Protein AF-A0A959A371-F1 (afdb_monomer_lite)

Radius of gyration: 20.47 Å; chains: 1; bounding box: 43×33×61 Å

pLDDT: mean 79.21, std 11.26, range [55.75, 95.75]

Foldseek 3Di:
DVVVVVVVVVVQFDKDWDWDDDPKTKIKIKGWHKDWDWDAPVVFDNDTFIWIFGTKIKIWIWIDDQKTKIKMKIKTKTWRPPVDWDWDQDPVVRDIDIDDTDIDIDIDIDIDIDGDPPD

Structure (mmCIF, N/CA/C/O backbone):
data_AF-A0A959A371-F1
#
_entry.id   AF-A0A959A371-F1
#
loop_
_atom_site.group_PDB
_atom_site.id
_atom_site.type_symbol
_atom_site.label_atom_id
_atom_site.label_alt_id
_atom_site.label_comp_id
_atom_site.label_asym_id
_atom_site.label_entity_id
_atom_site.label_seq_id
_atom_site.pdbx_PDB_ins_code
_atom_site.Cartn_x
_atom_site.Cartn_y
_atom_site.Cartn_z
_atom_site.occupancy
_atom_site.B_iso_or_equiv
_atom_site.auth_seq_id
_atom_site.auth_comp_id
_atom_site.auth_asym_id
_atom_site.auth_atom_id
_atom_site.pdbx_PDB_model_num
ATOM 1 N N . MET A 1 1 ? 24.203 19.616 7.020 1.00 62.81 1 MET A N 1
ATOM 2 C CA . MET A 1 1 ? 23.824 18.537 6.077 1.00 62.81 1 MET A CA 1
ATOM 3 C C . MET A 1 1 ? 23.522 17.206 6.770 1.00 62.81 1 MET A C 1
ATOM 5 O O . MET A 1 1 ? 22.391 16.758 6.663 1.00 62.81 1 MET A O 1
ATOM 9 N N . LYS A 1 2 ? 24.444 16.598 7.538 1.00 67.69 2 LYS A N 1
ATOM 10 C CA . LYS A 1 2 ? 24.222 15.280 8.186 1.00 67.69 2 LYS A CA 1
ATOM 11 C C . LYS A 1 2 ? 22.967 15.220 9.084 1.00 67.69 2 LYS A C 1
ATOM 13 O O . LYS A 1 2 ? 22.169 14.299 8.965 1.00 67.69 2 LYS A O 1
ATOM 18 N N . ASN A 1 3 ? 22.732 16.262 9.887 1.00 71.12 3 ASN A N 1
ATOM 19 C CA . ASN A 1 3 ? 21.568 16.332 10.785 1.00 71.12 3 ASN A CA 1
ATOM 20 C C . ASN A 1 3 ? 20.239 16.555 10.038 1.00 71.12 3 ASN A C 1
ATOM 22 O O . ASN A 1 3 ? 19.209 16.049 10.461 1.00 71.12 3 ASN A O 1
ATOM 26 N N . GLN A 1 4 ? 20.259 17.260 8.901 1.00 72.38 4 GLN A N 1
ATOM 27 C CA . GLN A 1 4 ? 19.065 17.468 8.070 1.00 72.38 4 GLN A CA 1
ATOM 28 C C . GLN A 1 4 ? 18.642 16.172 7.369 1.00 72.38 4 GLN A C 1
ATOM 30 O O . GLN A 1 4 ? 17.456 15.871 7.300 1.00 72.38 4 GLN A O 1
ATOM 35 N N . MET A 1 5 ? 19.613 15.369 6.923 1.00 67.25 5 MET A N 1
ATOM 36 C CA . MET A 1 5 ? 19.360 14.054 6.328 1.00 67.25 5 MET A CA 1
ATOM 37 C C . MET A 1 5 ? 18.720 13.086 7.334 1.00 67.25 5 MET A C 1
ATOM 39 O O . MET A 1 5 ? 17.829 12.320 6.981 1.00 67.25 5 MET A O 1
ATOM 43 N N . MET A 1 6 ? 19.138 13.156 8.601 1.00 68.62 6 MET A N 1
ATOM 44 C CA . MET A 1 6 ? 18.615 12.306 9.672 1.00 68.62 6 MET A CA 1
ATOM 45 C C . MET A 1 6 ? 17.168 12.657 10.048 1.00 68.62 6 MET A C 1
ATOM 47 O O . MET A 1 6 ? 16.356 11.760 10.254 1.00 68.62 6 MET A O 1
ATOM 51 N N . VAL A 1 7 ? 16.824 13.951 10.073 1.00 75.19 7 VAL A N 1
ATOM 52 C CA . VAL A 1 7 ? 15.440 14.416 10.286 1.00 75.19 7 VAL A CA 1
ATOM 53 C C . VAL A 1 7 ? 14.536 13.988 9.130 1.00 75.19 7 VAL A C 1
ATOM 55 O O . VAL A 1 7 ? 13.431 13.512 9.368 1.00 75.19 7 VAL A O 1
ATOM 58 N N . LEU A 1 8 ? 15.016 14.089 7.886 1.00 70.25 8 LEU A N 1
ATOM 59 C CA . LEU A 1 8 ? 14.261 13.646 6.714 1.00 70.25 8 LEU A CA 1
ATOM 60 C C . LEU A 1 8 ? 13.952 12.137 6.779 1.00 70.25 8 LEU A C 1
ATOM 62 O O . LEU A 1 8 ? 12.814 11.737 6.560 1.00 70.25 8 LEU A O 1
ATOM 66 N N . LEU A 1 9 ? 14.935 11.313 7.159 1.00 68.00 9 LEU A N 1
ATOM 67 C CA . LEU A 1 9 ? 14.767 9.867 7.367 1.00 68.00 9 LEU A CA 1
ATOM 68 C C . 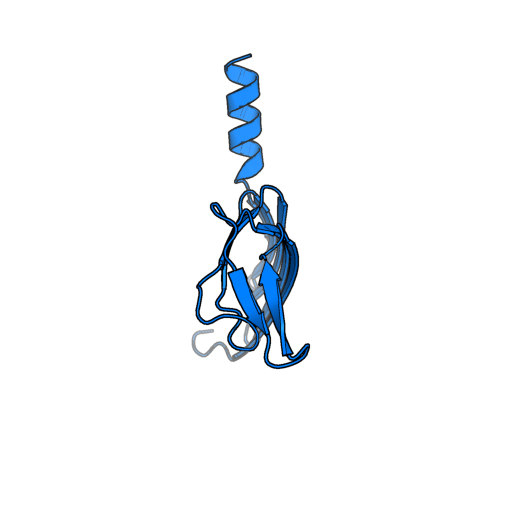LEU A 1 9 ? 13.758 9.531 8.476 1.00 68.00 9 LEU A C 1
ATOM 70 O O . LEU A 1 9 ? 12.956 8.617 8.309 1.00 68.00 9 LEU A O 1
ATOM 74 N N . LEU A 1 10 ? 13.774 10.279 9.582 1.00 68.81 10 LEU A N 1
ATOM 75 C CA . LEU A 1 10 ? 12.818 10.122 10.685 1.00 68.81 10 LEU A CA 1
ATOM 76 C C . LEU A 1 10 ? 11.386 10.470 10.266 1.00 68.81 10 LEU A C 1
ATOM 78 O O . LEU A 1 10 ? 10.444 9.790 10.669 1.00 68.81 10 LEU A O 1
ATOM 82 N N . ILE A 1 11 ? 11.222 11.498 9.429 1.00 71.12 11 ILE A N 1
ATOM 83 C CA . ILE A 1 11 ? 9.916 11.877 8.890 1.00 71.12 11 ILE A CA 1
ATOM 84 C C . ILE A 1 11 ? 9.416 10.784 7.943 1.00 71.12 11 ILE A C 1
ATOM 86 O O . ILE A 1 11 ? 8.285 10.348 8.114 1.00 71.12 11 ILE A O 1
ATOM 90 N N . ILE A 1 12 ? 10.249 10.278 7.025 1.00 63.38 12 ILE A N 1
ATOM 91 C CA . ILE A 1 12 ? 9.875 9.305 5.976 1.00 63.38 12 ILE A CA 1
ATOM 92 C C . ILE A 1 12 ? 9.357 7.949 6.519 1.00 63.38 12 ILE A C 1
ATOM 94 O O . ILE A 1 12 ? 8.824 7.171 5.744 1.00 63.38 12 ILE A O 1
ATOM 98 N N . GLY A 1 13 ? 9.452 7.640 7.816 1.00 61.66 13 GLY A N 1
ATOM 99 C CA . GLY A 1 13 ? 8.915 6.388 8.384 1.00 61.66 13 GLY A CA 1
ATOM 100 C C . GLY A 1 13 ? 7.968 6.564 9.570 1.00 61.66 13 GLY A C 1
ATOM 101 O O . GLY A 1 13 ? 7.648 5.588 10.248 1.00 61.66 13 GLY A O 1
ATOM 102 N N . SER A 1 14 ? 7.567 7.796 9.879 1.00 71.88 14 SER A N 1
ATOM 103 C CA . SER A 1 14 ? 6.734 8.066 11.052 1.00 71.88 14 SER A CA 1
ATOM 104 C C . SER A 1 14 ? 5.252 7.804 10.769 1.00 71.88 14 SER A C 1
ATOM 106 O O . SER A 1 14 ? 4.752 8.027 9.670 1.00 71.88 14 SER A O 1
ATOM 108 N N . SER A 1 15 ? 4.542 7.312 11.784 1.00 69.38 15 SER A N 1
ATOM 109 C CA . SER A 1 15 ? 3.082 7.250 11.785 1.00 69.38 15 SER A CA 1
ATOM 110 C C . SER A 1 15 ? 2.548 8.102 12.929 1.00 69.38 15 SER A C 1
ATOM 112 O O . SER A 1 15 ? 3.101 8.096 14.031 1.00 69.38 15 SER A O 1
ATOM 114 N N . LEU A 1 16 ? 1.488 8.861 12.663 1.00 76.88 16 LEU A N 1
ATOM 115 C CA . LEU A 1 16 ? 0.785 9.632 13.684 1.00 76.88 16 LEU A CA 1
ATOM 116 C C . LEU A 1 16 ? -0.471 8.875 14.085 1.00 76.88 16 LEU A C 1
ATOM 118 O O . LEU A 1 16 ? -1.283 8.530 13.230 1.00 76.88 16 LEU A O 1
ATOM 122 N N . ASN A 1 17 ? -0.624 8.640 15.386 1.00 72.81 17 ASN A N 1
ATOM 123 C CA . ASN A 1 17 ? -1.800 8.004 15.962 1.00 72.81 17 ASN A CA 1
ATOM 124 C C . ASN A 1 17 ? -2.541 9.017 16.834 1.00 72.81 17 ASN A C 1
ATOM 126 O O . ASN A 1 17 ? -1.963 9.564 17.773 1.00 72.81 17 ASN A O 1
ATOM 130 N N . ALA A 1 18 ? -3.819 9.243 16.544 1.00 72.81 18 ALA A N 1
ATOM 131 C CA . ALA A 1 18 ? -4.720 9.989 17.412 1.00 72.81 18 ALA A CA 1
ATOM 132 C C . ALA A 1 18 ? -5.695 9.012 18.078 1.00 72.81 18 ALA A C 1
ATOM 134 O O . ALA A 1 18 ? -6.417 8.292 17.388 1.00 72.81 18 ALA A O 1
ATOM 135 N N . ASN A 1 19 ? -5.713 8.997 19.414 1.00 75.75 19 ASN A N 1
ATOM 136 C CA . ASN A 1 19 ? -6.620 8.178 20.219 1.00 75.75 19 ASN A CA 1
ATOM 137 C C . ASN A 1 19 ? -7.634 9.078 20.937 1.00 75.75 19 ASN A C 1
ATOM 139 O O . ASN A 1 19 ? -7.242 10.074 21.549 1.00 75.75 19 ASN A O 1
ATOM 143 N N . SER A 1 20 ? -8.925 8.733 20.912 1.00 64.31 20 SER A N 1
ATOM 144 C CA . SER A 1 20 ? -9.933 9.428 21.732 1.00 64.31 20 SER A CA 1
ATOM 145 C C . SER A 1 20 ? -9.978 8.872 23.161 1.00 64.31 20 SER A C 1
ATOM 147 O O . SER A 1 20 ? -9.916 7.657 23.343 1.00 64.31 20 SER A O 1
ATOM 149 N N . GLN A 1 21 ? -10.155 9.734 24.167 1.00 55.75 21 GLN A N 1
ATOM 150 C CA . GLN A 1 21 ? -10.249 9.351 25.584 1.00 55.75 21 GLN A CA 1
ATOM 151 C C . GLN A 1 21 ? -11.576 8.618 25.889 1.00 55.75 21 GLN A C 1
ATOM 153 O O . GLN A 1 21 ? -12.647 9.215 25.800 1.00 55.75 21 GLN A O 1
ATOM 158 N N . GLY A 1 22 ? -11.513 7.328 26.254 1.00 59.84 22 GLY A N 1
ATOM 159 C CA . GLY A 1 22 ? -12.655 6.524 26.718 1.00 59.84 22 GLY A CA 1
ATOM 160 C C . GLY A 1 22 ? -12.379 5.008 26.772 1.00 59.84 22 GLY A C 1
ATOM 161 O O . GLY A 1 22 ? -11.354 4.546 26.286 1.00 59.84 22 GLY A O 1
ATOM 162 N N . LEU A 1 23 ? -13.316 4.227 27.338 1.00 57.53 23 LEU A N 1
ATOM 163 C CA . LEU A 1 23 ? -13.293 2.742 27.393 1.00 57.53 23 LEU A CA 1
ATOM 164 C C . LEU A 1 23 ? -13.369 2.066 26.008 1.00 57.53 23 LEU A C 1
ATOM 166 O O . LEU A 1 23 ? -13.069 0.884 25.878 1.00 57.53 23 LEU A O 1
ATOM 170 N N . LYS A 1 24 ? -13.798 2.808 24.982 1.00 64.31 24 LYS A N 1
ATOM 171 C CA . LYS A 1 24 ? -13.797 2.396 23.576 1.00 64.31 24 LYS A CA 1
ATOM 172 C C . LYS A 1 24 ? -12.703 3.173 22.865 1.00 64.31 24 LYS A C 1
ATOM 174 O O . LYS A 1 24 ? -12.749 4.405 22.840 1.00 64.31 24 LYS A O 1
ATOM 179 N N . THR A 1 25 ? -11.738 2.470 22.295 1.00 77.81 25 THR A N 1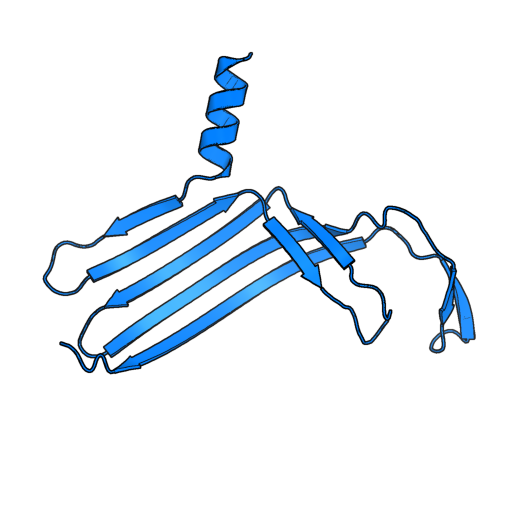
ATOM 180 C CA . THR A 1 25 ? -10.614 3.095 21.604 1.00 77.81 25 THR A CA 1
ATOM 181 C C . THR A 1 25 ? -10.980 3.297 20.139 1.00 77.81 25 THR A C 1
ATOM 183 O O . THR A 1 25 ? -11.162 2.346 19.380 1.00 77.81 25 THR A O 1
ATOM 186 N N . ASN A 1 26 ? -11.149 4.563 19.756 1.00 88.00 26 ASN A N 1
ATOM 187 C CA . ASN A 1 26 ? -11.071 4.975 18.361 1.00 88.00 26 ASN A CA 1
ATOM 188 C C . ASN A 1 26 ? -9.634 5.399 18.092 1.00 88.00 26 ASN A C 1
ATOM 190 O O . ASN A 1 26 ? -9.116 6.259 18.813 1.00 88.00 26 ASN A O 1
ATOM 194 N N . THR A 1 27 ? -9.036 4.842 17.050 1.00 89.75 27 THR A N 1
ATOM 195 C CA . THR A 1 27 ? -7.686 5.174 16.618 1.00 89.75 27 THR A CA 1
ATOM 196 C C . THR A 1 27 ? -7.726 5.605 15.162 1.00 89.75 27 THR A C 1
ATOM 198 O O . THR A 1 27 ? -8.260 4.903 14.306 1.00 89.75 27 THR A O 1
ATOM 201 N N . LEU A 1 28 ? -7.167 6.780 14.887 1.00 90.81 28 LEU A N 1
ATOM 202 C CA . LEU A 1 28 ? -6.882 7.236 13.534 1.00 90.81 28 LEU A CA 1
ATOM 203 C C . LEU A 1 28 ? -5.368 7.235 13.342 1.00 90.81 28 LEU A C 1
ATOM 205 O O . LEU A 1 28 ? -4.654 7.951 14.046 1.00 90.81 28 LEU A O 1
ATOM 209 N N . THR A 1 29 ? -4.897 6.434 12.396 1.00 90.88 29 THR A N 1
ATOM 210 C CA . THR A 1 29 ? -3.487 6.300 12.047 1.00 90.88 29 THR A CA 1
ATOM 211 C C . THR A 1 29 ? -3.248 6.886 10.665 1.00 90.88 29 THR A C 1
ATOM 213 O O . THR A 1 29 ? -3.813 6.416 9.677 1.00 90.88 29 THR A O 1
ATOM 216 N N . LEU A 1 30 ? -2.368 7.879 10.589 1.00 89.50 30 LEU A N 1
ATOM 217 C CA . LEU A 1 30 ? -1.807 8.366 9.336 1.00 89.50 30 LEU A CA 1
ATOM 218 C C . LEU A 1 30 ? -0.402 7.771 9.180 1.00 89.50 30 LEU A C 1
ATOM 220 O O . LEU A 1 30 ? 0.445 7.925 10.059 1.00 89.50 30 LEU A O 1
ATOM 224 N N . GLN A 1 31 ? -0.181 7.062 8.082 1.00 89.00 31 GLN A N 1
ATOM 225 C CA . GLN A 1 31 ? 1.074 6.425 7.698 1.00 89.00 31 GLN A CA 1
ATOM 226 C C . GLN A 1 31 ? 1.606 7.143 6.465 1.00 89.00 31 GLN A C 1
ATOM 228 O O . GLN A 1 31 ? 0.845 7.445 5.547 1.00 89.00 31 GLN A O 1
ATOM 233 N N . TRP A 1 32 ? 2.907 7.376 6.402 1.00 90.12 32 TRP A N 1
ATOM 234 C CA . TRP A 1 32 ? 3.550 7.728 5.147 1.00 90.12 32 TRP A CA 1
ATOM 235 C C . TRP A 1 32 ? 4.967 7.175 5.106 1.00 90.12 32 TRP A C 1
ATOM 237 O O . TRP A 1 32 ? 5.583 6.962 6.151 1.00 90.12 32 TRP A O 1
ATOM 247 N N . GLY A 1 33 ? 5.487 6.941 3.905 1.00 85.81 33 GLY A N 1
ATOM 248 C CA . GLY A 1 33 ? 6.873 6.540 3.740 1.00 85.81 33 GLY A CA 1
ATOM 249 C C . GLY A 1 33 ? 7.186 5.747 2.491 1.00 85.81 33 GLY A C 1
ATOM 250 O O . GLY A 1 33 ? 6.478 5.813 1.488 1.00 85.81 33 GLY A O 1
ATOM 251 N N . LEU A 1 34 ? 8.281 4.992 2.575 1.00 85.25 34 LEU A N 1
ATOM 252 C CA . LEU A 1 34 ? 8.720 4.118 1.497 1.00 85.25 34 LEU A CA 1
ATOM 253 C C . LEU A 1 34 ? 7.794 2.903 1.379 1.00 85.25 34 LEU A C 1
ATOM 255 O O . LEU A 1 34 ? 7.507 2.224 2.365 1.00 85.25 34 LEU A O 1
ATOM 259 N N . GLY A 1 35 ? 7.370 2.601 0.157 1.00 81.62 35 GLY A N 1
ATOM 260 C CA . GLY A 1 35 ? 6.620 1.398 -0.178 1.00 81.62 35 GLY A CA 1
ATOM 261 C C . GLY A 1 35 ? 7.445 0.465 -1.054 1.00 81.62 35 GLY A C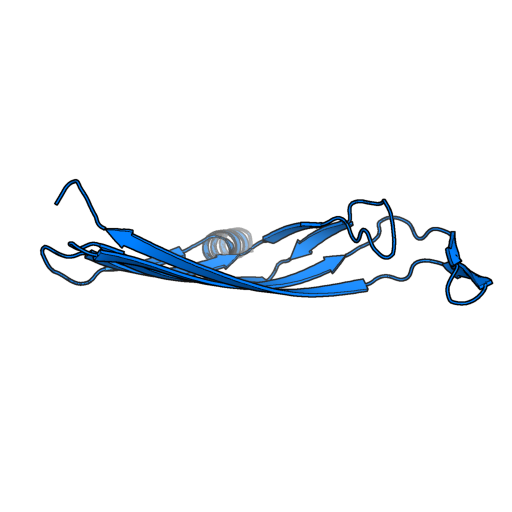 1
ATOM 262 O O . GLY A 1 35 ? 8.160 0.916 -1.946 1.00 81.62 35 GLY A O 1
ATOM 263 N N . ASN A 1 36 ? 7.304 -0.840 -0.847 1.00 83.00 36 ASN A N 1
ATOM 264 C CA . ASN A 1 36 ? 7.756 -1.857 -1.792 1.00 83.00 36 ASN A CA 1
ATOM 265 C C . ASN A 1 36 ? 6.531 -2.644 -2.258 1.00 83.00 36 ASN A C 1
ATOM 267 O O . ASN A 1 36 ? 5.717 -3.062 -1.435 1.00 83.00 36 ASN A O 1
ATOM 271 N N . LEU A 1 37 ? 6.393 -2.803 -3.565 1.00 80.31 37 LEU A N 1
ATOM 272 C CA . LEU A 1 37 ? 5.343 -3.570 -4.204 1.00 80.31 37 LEU A CA 1
ATOM 273 C C . LEU A 1 37 ? 5.981 -4.711 -4.986 1.00 80.31 37 LEU A C 1
ATOM 275 O O . LEU A 1 37 ? 6.819 -4.486 -5.858 1.00 80.31 37 LEU A O 1
ATOM 279 N N . LYS A 1 38 ? 5.512 -5.926 -4.711 1.00 80.81 38 LYS A N 1
ATOM 280 C CA . LYS A 1 38 ? 5.753 -7.091 -5.558 1.00 80.81 38 LYS A CA 1
ATOM 281 C C . LYS A 1 38 ? 4.432 -7.522 -6.162 1.00 80.81 38 LYS A C 1
ATOM 283 O O . LYS A 1 38 ? 3.522 -7.890 -5.423 1.00 80.81 38 LYS A O 1
ATOM 288 N N . ARG A 1 39 ? 4.317 -7.462 -7.484 1.00 75.94 39 ARG A N 1
ATOM 289 C CA . ARG A 1 39 ? 3.091 -7.827 -8.197 1.00 75.94 39 ARG A CA 1
ATOM 290 C C . ARG A 1 39 ? 3.434 -8.616 -9.450 1.00 75.94 39 ARG A C 1
ATOM 292 O O . ARG A 1 39 ? 4.366 -8.271 -10.162 1.00 75.94 39 ARG A O 1
ATOM 299 N N . GLN A 1 40 ? 2.671 -9.668 -9.710 1.00 73.75 40 GLN A N 1
ATOM 300 C CA . GLN A 1 40 ? 2.735 -10.406 -10.964 1.00 73.75 40 GLN A CA 1
ATOM 301 C C . GLN A 1 40 ? 1.561 -9.972 -11.840 1.00 73.75 40 GLN A C 1
ATOM 303 O O . GLN A 1 40 ? 0.407 -10.083 -11.425 1.00 73.75 40 GLN A O 1
ATOM 308 N N . ASP A 1 41 ? 1.845 -9.472 -13.039 1.00 67.94 41 ASP A N 1
ATO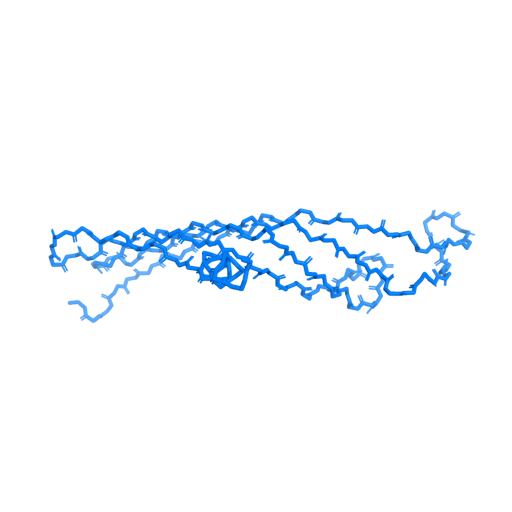M 309 C CA . ASP A 1 41 ? 0.816 -9.088 -14.005 1.00 67.94 41 ASP A CA 1
ATOM 310 C C . ASP A 1 41 ? 0.490 -10.271 -14.914 1.00 67.94 41 ASP A C 1
ATOM 312 O O . ASP A 1 41 ? 0.891 -10.319 -16.073 1.00 67.94 41 ASP A O 1
ATOM 316 N N . VAL A 1 42 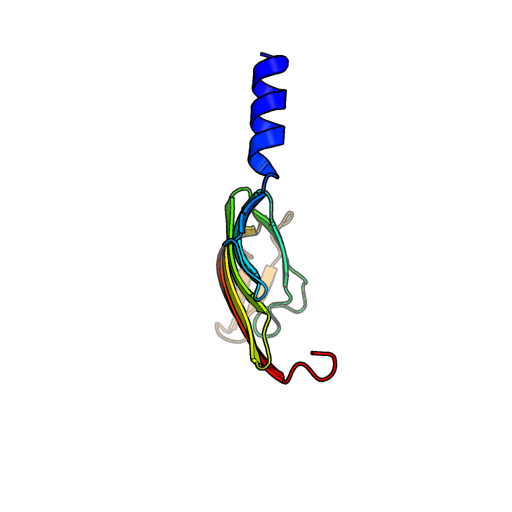? -0.268 -11.228 -14.366 1.00 63.38 42 VAL A N 1
ATOM 317 C CA . VAL A 1 42 ? -0.569 -12.537 -14.986 1.00 63.38 42 VAL A CA 1
ATOM 318 C C . VAL A 1 42 ? -1.152 -12.422 -16.404 1.00 63.38 42 VAL A C 1
ATOM 320 O O . VAL A 1 42 ? -0.969 -13.323 -17.215 1.00 63.38 42 VAL A O 1
ATOM 323 N N . ASN A 1 43 ? -1.807 -11.304 -16.729 1.00 59.62 43 ASN A N 1
ATOM 324 C CA . ASN A 1 43 ? -2.407 -11.071 -18.045 1.00 59.62 43 ASN A CA 1
ATOM 325 C C . ASN A 1 43 ? -1.404 -10.641 -19.131 1.00 59.62 43 ASN A C 1
ATOM 327 O O . ASN A 1 43 ? -1.735 -10.735 -20.307 1.00 59.62 43 ASN A O 1
ATOM 331 N N . PHE A 1 44 ? -0.215 -10.154 -18.760 1.00 58.50 44 PHE A N 1
ATOM 332 C CA . PHE A 1 44 ? 0.744 -9.554 -19.700 1.00 58.50 44 PHE A CA 1
ATOM 333 C C . PHE A 1 44 ? 2.144 -10.163 -19.609 1.00 58.50 44 PHE A C 1
ATOM 335 O O . PHE A 1 44 ? 2.857 -10.201 -20.606 1.00 58.50 44 PHE A O 1
ATOM 342 N N . SER A 1 45 ? 2.558 -10.648 -18.435 1.00 61.84 45 SER A N 1
ATOM 343 C CA . SER A 1 45 ? 3.872 -11.260 -18.262 1.00 61.84 45 SER A CA 1
ATOM 344 C C . SER A 1 45 ? 3.902 -12.227 -17.075 1.00 61.84 45 SER A C 1
ATOM 346 O O . SER A 1 45 ? 3.374 -11.918 -16.004 1.00 61.84 45 SER A O 1
ATOM 348 N N . PRO A 1 46 ? 4.586 -13.380 -17.198 1.00 65.44 46 PRO A N 1
ATOM 349 C CA . PRO A 1 46 ? 4.840 -14.255 -16.058 1.00 65.44 46 PRO A CA 1
ATOM 350 C C . PRO A 1 46 ? 5.826 -13.643 -15.046 1.00 65.44 46 PRO A C 1
ATOM 352 O O . PRO A 1 46 ? 6.029 -14.221 -13.978 1.00 65.44 46 PRO A O 1
ATOM 355 N N . MET A 1 47 ? 6.450 -12.500 -15.349 1.00 68.44 47 MET A N 1
ATOM 356 C CA . MET A 1 47 ? 7.449 -11.874 -14.486 1.00 68.44 47 MET A CA 1
ATOM 357 C C . MET A 1 47 ? 6.825 -11.165 -13.279 1.00 68.44 47 MET A C 1
ATOM 359 O O . MET A 1 47 ? 5.783 -10.515 -13.365 1.00 68.44 47 MET A O 1
ATOM 363 N N . ILE A 1 48 ? 7.503 -11.267 -12.133 1.00 71.31 48 ILE A N 1
ATOM 364 C CA . ILE A 1 48 ? 7.158 -10.522 -10.919 1.00 71.31 48 ILE A CA 1
ATOM 365 C C . ILE A 1 48 ? 7.793 -9.137 -11.020 1.00 71.31 48 ILE A C 1
ATOM 367 O O . ILE A 1 48 ? 9.017 -9.002 -10.977 1.00 71.31 48 ILE A O 1
ATOM 371 N N . ASN A 1 49 ? 6.959 -8.109 -11.114 1.00 72.75 49 ASN A N 1
ATOM 372 C CA . ASN A 1 49 ? 7.386 -6.725 -11.060 1.00 72.75 49 ASN A CA 1
ATOM 373 C C . ASN A 1 49 ? 7.689 -6.342 -9.605 1.00 72.75 49 ASN A C 1
ATOM 375 O O . ASN A 1 49 ? 6.841 -6.488 -8.719 1.00 72.75 49 ASN A O 1
ATOM 379 N N . ASN A 1 50 ? 8.913 -5.872 -9.363 1.00 75.19 50 ASN A N 1
ATOM 380 C CA . ASN A 1 50 ? 9.341 -5.331 -8.079 1.00 75.19 50 ASN A CA 1
ATOM 381 C C . ASN A 1 50 ? 9.490 -3.824 -8.237 1.00 75.19 50 ASN A C 1
ATOM 383 O O . ASN A 1 50 ? 10.386 -3.353 -8.934 1.00 75.19 50 ASN A O 1
ATOM 387 N N . SER A 1 51 ? 8.626 -3.064 -7.580 1.00 78.12 51 SER A N 1
ATOM 388 C CA . SER A 1 51 ? 8.636 -1.610 -7.661 1.00 78.12 51 SER A CA 1
ATOM 389 C C . SER A 1 51 ? 8.752 -1.002 -6.278 1.00 78.12 51 SER A C 1
ATOM 391 O O . SER A 1 51 ? 8.146 -1.470 -5.314 1.00 78.12 51 SER A O 1
ATOM 393 N N . TRP A 1 52 ? 9.505 0.083 -6.180 1.00 79.44 52 TRP A N 1
ATOM 394 C CA . TRP A 1 52 ? 9.608 0.862 -4.957 1.00 79.44 52 TRP A CA 1
ATOM 395 C C . TRP A 1 52 ? 8.928 2.215 -5.155 1.00 79.44 52 TRP A C 1
ATOM 397 O O . TRP A 1 52 ? 8.804 2.725 -6.270 1.00 79.44 52 TRP A O 1
ATOM 407 N N . SER A 1 53 ? 8.446 2.777 -4.058 1.00 80.12 53 SER A N 1
ATOM 408 C CA . SER A 1 53 ? 7.810 4.082 -4.021 1.00 80.12 53 SER A CA 1
ATOM 409 C C . SER A 1 53 ? 8.401 4.890 -2.882 1.00 80.12 53 SER A C 1
ATOM 411 O O . SER A 1 53 ? 8.520 4.385 -1.767 1.00 80.12 53 SER A O 1
ATOM 413 N N . VAL A 1 54 ? 8.742 6.150 -3.149 1.00 75.75 54 VAL A N 1
ATOM 414 C CA . VAL A 1 54 ? 9.065 7.123 -2.091 1.00 75.75 54 VAL A CA 1
ATOM 415 C C . VAL A 1 54 ? 7.800 7.613 -1.388 1.00 75.75 54 VAL A C 1
ATOM 417 O O . VAL A 1 54 ? 7.852 8.029 -0.234 1.00 75.75 54 VAL A O 1
ATOM 420 N N . LEU A 1 55 ? 6.672 7.577 -2.098 1.00 79.50 55 LEU A N 1
ATOM 421 C CA . LEU A 1 55 ? 5.409 8.155 -1.681 1.00 79.50 55 LEU A CA 1
ATOM 422 C C . LEU A 1 55 ? 4.364 7.051 -1.522 1.00 79.50 55 LEU A C 1
ATOM 424 O O . LEU A 1 55 ? 3.579 6.773 -2.429 1.00 79.50 55 LEU A O 1
ATOM 428 N N . ASN A 1 56 ? 4.353 6.446 -0.343 1.00 85.69 56 ASN A N 1
ATOM 429 C CA . ASN A 1 56 ? 3.249 5.641 0.151 1.00 85.69 56 ASN A CA 1
ATOM 430 C C . ASN A 1 56 ? 2.544 6.436 1.251 1.00 85.69 56 ASN A C 1
ATOM 432 O O . ASN A 1 56 ? 3.208 6.878 2.182 1.00 85.69 56 ASN A O 1
ATOM 436 N N . ILE A 1 57 ? 1.236 6.653 1.141 1.00 90.69 57 ILE A N 1
ATOM 437 C CA . ILE A 1 57 ? 0.416 7.330 2.150 1.00 90.69 57 ILE A CA 1
ATOM 438 C C . ILE A 1 57 ? -0.715 6.382 2.532 1.00 90.69 57 ILE A C 1
ATOM 440 O O . ILE A 1 57 ? -1.443 5.904 1.668 1.00 90.69 57 ILE A O 1
ATOM 444 N N . GLY A 1 58 ? -0.882 6.124 3.822 1.00 92.38 58 GLY A N 1
ATOM 445 C CA . GLY A 1 58 ? -1.939 5.286 4.369 1.00 92.38 58 GLY A CA 1
ATOM 446 C C . GLY A 1 58 ? -2.759 6.035 5.407 1.00 92.38 58 GLY A C 1
ATOM 447 O O . GLY A 1 58 ? -2.212 6.719 6.263 1.00 92.38 58 GLY A O 1
ATOM 448 N N . LEU A 1 59 ? -4.070 5.869 5.365 1.00 94.38 59 LEU A N 1
ATOM 449 C CA . LEU A 1 59 ? -4.984 6.281 6.415 1.00 94.38 59 LEU A CA 1
ATOM 450 C C . LEU A 1 59 ? -5.690 5.034 6.933 1.00 94.38 59 LEU A C 1
ATOM 452 O O . LEU A 1 59 ? -6.246 4.267 6.152 1.00 94.38 59 LEU A O 1
ATOM 456 N N . MET A 1 60 ? -5.674 4.827 8.243 1.00 94.44 60 MET A N 1
ATOM 457 C CA . MET A 1 60 ? -6.370 3.724 8.889 1.00 94.44 60 MET A CA 1
ATOM 458 C C . MET A 1 60 ? -7.218 4.263 10.030 1.00 94.44 60 MET A C 1
ATOM 460 O O . MET A 1 60 ? -6.728 4.978 10.899 1.00 94.44 60 MET A O 1
ATOM 464 N N . TYR A 1 61 ? -8.489 3.899 10.026 1.00 93.19 61 TYR A N 1
ATOM 465 C CA . TYR A 1 61 ? -9.409 4.105 11.127 1.00 93.19 61 TYR A CA 1
ATOM 466 C C . TYR A 1 61 ? -9.697 2.760 11.782 1.00 93.19 61 TYR A C 1
ATOM 468 O O . TYR A 1 61 ? -10.047 1.794 11.105 1.00 93.19 61 TYR A O 1
ATOM 476 N N . GLU A 1 62 ? -9.572 2.706 13.100 1.00 93.06 62 GLU A N 1
ATOM 477 C CA . GLU A 1 62 ? -9.910 1.544 13.906 1.00 93.06 62 GLU A CA 1
ATOM 478 C C . GLU A 1 62 ? -10.858 1.945 15.035 1.00 93.06 62 GLU A C 1
ATOM 480 O O . GLU A 1 62 ? -10.617 2.906 15.766 1.00 93.06 62 GLU A O 1
ATOM 485 N N . HIS A 1 63 ? -11.937 1.185 15.187 1.00 89.75 63 HIS A N 1
ATOM 486 C CA . HIS A 1 63 ? -12.869 1.276 16.297 1.00 89.75 63 HIS A CA 1
ATOM 487 C C . HIS A 1 63 ? -12.884 -0.042 17.061 1.00 89.75 63 HIS A C 1
ATOM 489 O O . HIS A 1 63 ? -13.252 -1.086 16.515 1.00 89.75 63 HIS A O 1
ATOM 495 N N . THR A 1 64 ? -12.562 0.024 18.350 1.00 88.00 64 THR A N 1
ATOM 496 C CA . THR A 1 64 ? -12.652 -1.122 19.254 1.00 88.00 64 THR A CA 1
ATOM 497 C C . THR A 1 64 ? -13.803 -0.927 20.239 1.00 88.00 64 THR A C 1
ATOM 499 O O . THR A 1 64 ? -13.779 -0.058 21.114 1.00 88.00 64 THR A O 1
ATOM 502 N N . GLY A 1 65 ? -14.829 -1.765 20.095 1.00 85.06 65 GLY A N 1
ATOM 503 C CA . GLY A 1 65 ? -15.989 -1.863 20.979 1.00 85.06 65 GLY A CA 1
ATOM 504 C C . GLY A 1 65 ? -16.605 -3.264 20.899 1.00 85.06 65 GLY A C 1
ATOM 505 O O . GLY A 1 65 ? -15.920 -4.212 20.528 1.00 85.06 65 GLY A O 1
ATOM 506 N N . LYS A 1 66 ? -17.909 -3.402 21.188 1.00 86.31 66 LYS A N 1
ATOM 507 C CA . LYS A 1 66 ? -18.654 -4.664 20.950 1.00 86.31 66 LYS A CA 1
ATOM 508 C C . LYS A 1 66 ? -18.619 -5.088 19.478 1.00 86.31 66 LYS A C 1
ATOM 510 O O . LYS A 1 66 ? -18.614 -6.271 19.156 1.00 86.31 66 LYS A O 1
ATOM 515 N N . LEU A 1 67 ? -18.609 -4.094 18.597 1.00 89.50 67 LEU A N 1
ATOM 516 C CA . LEU A 1 67 ? -18.430 -4.240 17.164 1.00 89.50 67 LEU A CA 1
ATOM 517 C C . LEU A 1 67 ? -17.058 -3.657 16.828 1.00 89.50 67 LEU A C 1
ATOM 519 O O . LEU A 1 67 ? -16.834 -2.464 17.019 1.00 89.50 67 LEU A O 1
ATOM 523 N N . TYR A 1 68 ? -16.146 -4.507 16.389 1.00 91.19 68 TYR A N 1
ATOM 524 C CA . TYR A 1 68 ? -14.855 -4.130 15.846 1.00 91.19 68 TYR A CA 1
ATOM 525 C C . TYR A 1 68 ? -15.024 -3.642 14.408 1.00 91.19 68 TYR A C 1
ATOM 527 O O . TYR A 1 68 ? -15.676 -4.309 13.601 1.00 91.19 68 TYR A O 1
ATOM 535 N N . GLN A 1 69 ? -14.429 -2.493 14.095 1.00 93.75 69 GLN A N 1
ATOM 536 C CA . GLN A 1 69 ? -14.376 -1.965 12.735 1.00 93.75 69 GLN A CA 1
ATOM 537 C C . GLN A 1 69 ? -12.962 -1.498 12.423 1.00 93.75 69 GLN A C 1
ATOM 539 O O . GLN A 1 69 ? -12.357 -0.783 13.221 1.00 93.75 69 GLN A O 1
ATOM 544 N N . ARG A 1 70 ? -12.463 -1.844 11.241 1.00 94.62 70 ARG A N 1
ATOM 545 C CA . ARG A 1 70 ? -11.238 -1.270 10.688 1.00 94.62 70 ARG A CA 1
ATOM 546 C C . ARG A 1 70 ? -11.484 -0.897 9.238 1.00 94.62 70 ARG A C 1
ATOM 548 O O . ARG A 1 70 ? -11.928 -1.730 8.459 1.00 94.62 70 ARG A O 1
ATOM 555 N N . ALA A 1 71 ? -11.189 0.344 8.890 1.00 95.75 71 ALA A N 1
ATOM 556 C CA . ALA A 1 71 ? -11.167 0.817 7.516 1.00 95.75 71 ALA A CA 1
ATOM 557 C C . ALA A 1 71 ? -9.762 1.330 7.220 1.00 95.75 71 ALA A C 1
ATOM 559 O O . ALA A 1 71 ? -9.230 2.129 7.992 1.00 95.75 71 ALA A O 1
ATOM 560 N N . SER A 1 72 ? -9.160 0.904 6.118 1.00 95.62 72 SER A N 1
ATOM 561 C CA . SER A 1 72 ? -7.887 1.452 5.666 1.00 95.62 72 SER A CA 1
ATOM 562 C C . SER A 1 72 ? -7.912 1.788 4.190 1.00 95.62 72 SER A C 1
ATOM 564 O O . SER A 1 72 ? -8.467 1.060 3.375 1.00 95.62 72 SER A O 1
ATOM 566 N N . ALA A 1 73 ? -7.283 2.910 3.868 1.00 95.12 73 ALA A N 1
ATOM 567 C CA . ALA A 1 73 ? -7.018 3.348 2.515 1.00 95.12 73 ALA A CA 1
ATOM 568 C C . ALA A 1 73 ? -5.524 3.626 2.387 1.00 95.12 73 ALA A C 1
ATOM 570 O O . ALA A 1 73 ? -4.965 4.380 3.185 1.00 95.12 73 ALA A O 1
ATOM 571 N N . ARG A 1 74 ? -4.867 3.038 1.393 1.00 92.25 74 ARG A N 1
ATOM 572 C CA . ARG A 1 74 ? -3.450 3.266 1.122 1.00 92.25 74 ARG A CA 1
ATOM 573 C C . ARG A 1 74 ? -3.248 3.609 -0.340 1.00 92.25 74 ARG A C 1
ATOM 575 O O . ARG A 1 74 ? -3.664 2.878 -1.227 1.00 92.25 74 ARG A O 1
ATOM 582 N N . PHE A 1 75 ? -2.577 4.720 -0.580 1.00 93.06 75 PHE A N 1
ATOM 583 C CA . PHE A 1 75 ? -2.171 5.167 -1.897 1.00 93.06 75 PHE A CA 1
ATOM 584 C C . PHE A 1 75 ? -0.655 5.047 -2.037 1.00 93.06 75 PHE A C 1
ATOM 586 O O . PHE A 1 75 ? 0.092 5.472 -1.155 1.00 93.06 75 PHE A O 1
ATOM 593 N N . GLY A 1 76 ? -0.190 4.501 -3.155 1.00 90.44 76 GLY A N 1
ATOM 594 C CA . GLY A 1 76 ? 1.228 4.454 -3.489 1.00 90.44 76 GLY A CA 1
ATOM 595 C C . GLY A 1 76 ? 1.467 4.680 -4.973 1.00 90.44 76 GLY A C 1
ATOM 596 O O . GLY A 1 76 ? 0.758 4.122 -5.810 1.00 90.44 76 GLY A O 1
ATOM 597 N N . SER A 1 77 ? 2.485 5.479 -5.295 1.00 88.12 77 SER A N 1
ATOM 598 C CA . SER A 1 77 ? 2.938 5.692 -6.673 1.00 88.12 77 SER A CA 1
ATOM 599 C C . SER A 1 77 ? 4.268 4.982 -6.896 1.00 88.12 77 SER A C 1
ATOM 601 O O . SER A 1 77 ? 5.295 5.378 -6.345 1.00 88.12 77 SER A O 1
ATOM 603 N N . TYR A 1 78 ? 4.237 3.888 -7.644 1.00 84.56 78 TYR A N 1
ATOM 604 C CA . TYR A 1 78 ? 5.347 2.965 -7.814 1.00 84.56 78 TYR A CA 1
ATOM 605 C C . TYR A 1 78 ? 5.956 3.125 -9.200 1.00 84.56 78 TYR A C 1
ATOM 607 O O . TYR A 1 78 ? 5.292 2.895 -10.210 1.00 84.56 78 TYR A O 1
ATOM 615 N N . SER A 1 79 ? 7.240 3.465 -9.247 1.00 76.19 79 SER A N 1
ATOM 616 C CA . SER A 1 79 ? 8.006 3.413 -10.488 1.00 76.19 79 SER A CA 1
ATOM 617 C C . SER A 1 79 ? 8.554 2.003 -10.643 1.00 76.19 79 SER A C 1
ATOM 619 O O . SER A 1 79 ? 9.424 1.574 -9.880 1.00 76.19 79 SER A O 1
ATOM 621 N N . ALA A 1 80 ? 8.029 1.271 -11.618 1.00 65.38 80 ALA A N 1
ATOM 622 C CA . ALA A 1 80 ? 8.600 0.007 -12.031 1.00 65.38 80 ALA A CA 1
ATOM 623 C C . ALA A 1 80 ? 9.787 0.325 -12.943 1.00 65.38 80 ALA A C 1
ATOM 625 O O . ALA A 1 80 ? 9.658 0.519 -14.150 1.00 65.38 80 ALA A O 1
ATOM 626 N N . PHE A 1 81 ? 10.971 0.419 -12.345 1.00 60.44 81 PHE A N 1
ATOM 627 C CA . PHE A 1 81 ? 12.189 0.259 -13.120 1.00 60.44 81 PHE A CA 1
ATOM 628 C C . PHE A 1 81 ? 12.281 -1.227 -13.467 1.00 60.44 81 PHE A C 1
ATOM 630 O O . PHE A 1 81 ? 12.686 -2.038 -12.634 1.00 60.44 81 PHE A O 1
ATOM 637 N N . SER A 1 82 ? 11.877 -1.606 -14.682 1.00 56.69 82 SER A N 1
ATOM 638 C CA . SER A 1 82 ? 12.411 -2.834 -15.260 1.00 56.69 82 SER A CA 1
ATOM 639 C C . SER A 1 82 ? 13.913 -2.598 -15.366 1.00 56.69 82 SER A C 1
ATOM 641 O O . SER A 1 82 ? 14.352 -1.769 -16.162 1.00 56.69 82 SER A O 1
ATOM 643 N N . ASN A 1 83 ? 14.698 -3.246 -14.506 1.00 56.62 83 ASN A N 1
ATOM 644 C CA . ASN A 1 83 ? 16.151 -3.072 -14.525 1.00 56.62 83 ASN A CA 1
ATOM 645 C C . ASN A 1 83 ? 16.742 -3.413 -15.903 1.00 56.62 83 ASN A C 1
ATOM 647 O O . ASN A 1 83 ? 17.811 -2.910 -16.231 1.00 56.62 83 ASN A O 1
ATOM 651 N N . GLU A 1 84 ? 16.032 -4.206 -16.714 1.00 65.00 84 GLU A N 1
ATOM 652 C CA . GLU A 1 84 ? 16.396 -4.546 -18.085 1.00 65.00 84 GLU A CA 1
ATOM 653 C C . GLU A 1 84 ? 15.128 -4.603 -18.952 1.00 65.00 84 GLU A C 1
ATOM 655 O O . GLU A 1 84 ? 14.145 -5.250 -18.579 1.00 65.00 84 GLU A O 1
ATOM 660 N N . SER A 1 85 ? 15.132 -3.895 -20.086 1.00 74.44 85 SER A N 1
ATOM 661 C CA . SER A 1 85 ? 14.118 -4.079 -21.129 1.00 74.44 85 SER A CA 1
ATOM 662 C C . SER A 1 85 ? 14.299 -5.454 -21.771 1.00 74.44 85 SER A C 1
ATOM 664 O O . SER A 1 85 ? 15.431 -5.864 -22.023 1.00 74.44 85 SER A O 1
ATOM 666 N N . PHE A 1 86 ? 13.204 -6.149 -22.068 1.00 74.81 86 PHE A N 1
ATOM 667 C CA . PHE A 1 86 ? 13.227 -7.407 -22.807 1.00 74.81 86 PHE A CA 1
ATOM 668 C C . PHE A 1 86 ? 12.183 -7.402 -23.921 1.00 74.81 86 PHE A C 1
ATOM 670 O O . PHE A 1 86 ? 11.159 -6.719 -23.828 1.00 74.81 86 PHE A O 1
ATOM 677 N N . ASP A 1 87 ? 12.453 -8.184 -24.960 1.00 85.31 87 ASP A N 1
ATOM 678 C CA . ASP A 1 87 ? 11.533 -8.370 -26.074 1.00 85.31 87 ASP A CA 1
ATOM 679 C C . ASP A 1 87 ? 10.605 -9.557 -25.790 1.00 85.31 87 ASP A C 1
ATOM 681 O O . ASP A 1 87 ? 11.048 -10.620 -25.342 1.00 85.31 87 ASP A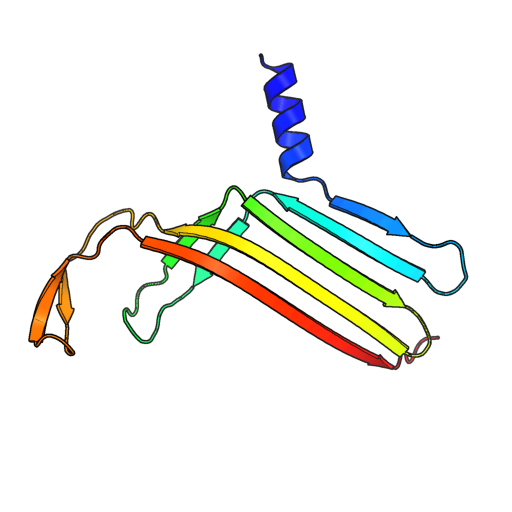 O 1
ATOM 685 N N . TYR A 1 88 ? 9.313 -9.388 -26.050 1.00 78.75 88 TYR A N 1
ATOM 686 C CA . TYR A 1 88 ? 8.307 -10.440 -25.961 1.00 78.75 88 TYR A CA 1
ATOM 687 C C . TYR A 1 88 ? 7.441 -10.463 -27.216 1.00 78.75 88 TYR A C 1
ATOM 689 O O . TYR A 1 88 ? 7.206 -9.441 -27.854 1.00 78.75 88 TYR A O 1
ATOM 697 N N . TYR A 1 89 ? 6.948 -11.647 -27.568 1.00 83.56 89 TYR A N 1
ATOM 698 C CA . TYR A 1 89 ? 5.968 -11.783 -28.636 1.00 83.56 89 TYR A CA 1
ATOM 699 C C . TYR A 1 89 ? 4.568 -11.512 -28.078 1.00 83.56 89 TYR A C 1
ATOM 701 O O . TYR A 1 89 ? 4.108 -12.216 -27.175 1.00 83.56 89 TYR A O 1
ATOM 709 N N . SER A 1 90 ? 3.902 -10.479 -28.587 1.00 81.12 90 SER A N 1
ATOM 710 C CA . SER A 1 90 ? 2.561 -10.091 -28.161 1.00 81.12 90 SER A CA 1
ATOM 711 C C . SER A 1 90 ? 1.512 -10.843 -28.976 1.00 81.12 90 SER A C 1
ATOM 713 O O . SER A 1 90 ? 1.383 -10.654 -30.181 1.00 81.12 90 SER A O 1
ATOM 715 N N . PHE A 1 91 ? 0.701 -11.672 -28.315 1.00 81.50 91 PHE A N 1
ATOM 716 C CA . PHE A 1 91 ? -0.415 -12.365 -28.975 1.00 81.50 91 PHE A CA 1
ATOM 717 C C . PHE A 1 91 ? -1.572 -11.430 -29.370 1.00 81.50 91 PHE A C 1
ATOM 719 O O . PHE A 1 91 ? -2.483 -11.863 -30.065 1.00 81.50 91 PHE A O 1
ATOM 726 N N . ILE A 1 92 ? -1.572 -10.177 -28.896 1.00 81.94 92 ILE A N 1
ATOM 727 C CA . ILE A 1 92 ? -2.624 -9.190 -29.191 1.00 81.94 92 ILE A CA 1
ATOM 728 C C . ILE A 1 92 ? -2.299 -8.424 -30.474 1.00 81.94 92 ILE A C 1
ATOM 730 O O . ILE A 1 92 ? -3.196 -8.152 -31.267 1.00 81.94 92 ILE A O 1
ATOM 734 N N . THR A 1 93 ? -1.031 -8.056 -30.660 1.00 85.12 93 THR A N 1
ATOM 735 C CA . THR A 1 93 ? -0.558 -7.295 -31.825 1.00 85.12 93 THR A CA 1
ATOM 736 C C . THR A 1 93 ? 0.094 -8.181 -32.886 1.00 85.12 93 THR A C 1
ATOM 738 O O . THR A 1 93 ? 0.320 -7.710 -33.991 1.00 85.12 93 THR A O 1
ATOM 741 N N . GLU A 1 94 ? 0.351 -9.458 -32.575 1.00 89.06 94 GLU A N 1
ATOM 742 C CA . GLU A 1 94 ? 1.042 -10.439 -33.429 1.00 89.06 94 GLU A CA 1
ATOM 743 C C . GLU A 1 94 ? 2.486 -10.042 -33.801 1.00 89.06 94 GLU A C 1
ATOM 745 O O . GLU A 1 94 ? 3.083 -10.610 -34.720 1.00 89.06 94 GLU A O 1
ATOM 750 N N . GLU A 1 95 ? 3.082 -9.120 -33.040 1.00 89.69 95 GLU A N 1
ATOM 751 C CA . GLU A 1 95 ? 4.416 -8.558 -33.264 1.00 89.69 95 GLU A CA 1
ATOM 752 C C . GLU A 1 95 ? 5.341 -8.745 -32.046 1.00 89.69 95 GLU A C 1
ATOM 754 O O . GLU A 1 95 ? 4.910 -9.042 -30.927 1.00 89.69 95 GLU A O 1
ATOM 759 N N . TRP A 1 96 ? 6.649 -8.588 -32.276 1.00 87.44 96 TRP A N 1
ATOM 760 C CA . TRP A 1 96 ? 7.638 -8.500 -31.201 1.00 87.44 96 TRP A CA 1
ATOM 761 C C . TRP A 1 96 ? 7.625 -7.093 -30.603 1.00 87.44 96 TRP A C 1
ATOM 763 O O . TRP A 1 96 ? 7.840 -6.112 -31.312 1.00 87.44 96 TRP A O 1
ATOM 773 N N . GLU A 1 97 ? 7.410 -7.005 -29.295 1.00 83.50 97 GLU A N 1
ATOM 774 C CA . GLU A 1 97 ? 7.367 -5.756 -28.541 1.00 83.50 97 GLU A CA 1
ATOM 775 C C . GLU A 1 97 ? 8.473 -5.722 -27.486 1.00 83.50 97 GLU A C 1
ATOM 777 O O . GLU A 1 97 ? 8.781 -6.731 -26.854 1.00 83.50 97 GLU A O 1
ATOM 782 N N . THR A 1 98 ? 9.045 -4.541 -27.255 1.00 83.44 98 THR A N 1
ATOM 783 C CA . THR A 1 98 ? 10.042 -4.313 -26.201 1.00 83.44 98 THR A CA 1
ATOM 784 C C . THR A 1 98 ? 9.379 -3.683 -24.984 1.00 83.44 98 THR A C 1
ATOM 786 O O . THR A 1 98 ? 8.702 -2.656 -25.097 1.00 83.44 98 THR A O 1
ATOM 789 N N . THR A 1 99 ? 9.623 -4.230 -23.792 1.00 76.69 99 THR A N 1
ATOM 790 C CA . THR A 1 99 ? 9.105 -3.639 -22.554 1.00 76.69 99 THR A CA 1
ATOM 791 C C . THR A 1 99 ? 9.662 -2.238 -22.312 1.00 76.69 99 THR A C 1
ATOM 793 O O . THR A 1 99 ? 10.880 -2.027 -22.293 1.00 76.69 99 THR A O 1
ATOM 796 N N . GLN A 1 100 ? 8.757 -1.297 -22.052 1.00 76.31 100 GLN A N 1
ATOM 797 C CA . GLN A 1 100 ? 9.075 0.085 -21.701 1.00 76.31 100 GLN A CA 1
ATOM 798 C C . GLN A 1 100 ? 8.991 0.302 -20.183 1.00 76.31 100 GLN A C 1
ATOM 800 O O . GLN A 1 100 ? 8.186 -0.361 -19.520 1.00 76.31 100 GLN A O 1
ATOM 805 N N . PRO A 1 101 ? 9.758 1.259 -19.624 1.00 74.62 101 PRO A N 1
ATOM 806 C CA . PRO A 1 101 ? 9.584 1.689 -18.243 1.00 74.62 101 PRO A CA 1
ATOM 807 C C . PRO A 1 101 ? 8.134 2.099 -17.984 1.00 74.62 101 PRO A C 1
ATOM 809 O O . PRO A 1 101 ? 7.557 2.888 -18.735 1.00 74.62 101 PRO A O 1
ATOM 812 N N . ASN A 1 102 ? 7.547 1.589 -16.906 1.00 74.12 102 ASN A N 1
ATOM 813 C CA . ASN A 1 102 ? 6.175 1.897 -16.529 1.00 74.12 102 ASN A CA 1
ATOM 814 C C . ASN A 1 102 ? 6.085 2.384 -15.078 1.00 74.12 102 ASN A C 1
ATOM 816 O O . ASN A 1 102 ? 6.960 2.174 -14.238 1.00 74.12 102 ASN A O 1
ATOM 820 N N . SER A 1 103 ? 5.010 3.110 -14.786 1.00 78.62 103 SER A N 1
ATOM 821 C CA . SER A 1 103 ? 4.676 3.541 -13.432 1.00 78.62 103 SER A CA 1
ATOM 822 C C . SER A 1 103 ? 3.245 3.139 -13.122 1.00 78.62 103 SER A C 1
ATOM 824 O O . SER A 1 103 ? 2.380 3.139 -13.997 1.00 78.62 103 SER A O 1
ATOM 826 N N . HIS A 1 104 ? 3.009 2.767 -11.871 1.00 81.31 104 HIS A N 1
ATOM 827 C CA . HIS A 1 104 ? 1.728 2.272 -11.400 1.00 81.31 104 HIS A CA 1
ATOM 828 C C . HIS A 1 104 ? 1.300 3.076 -10.183 1.00 81.31 104 HIS A C 1
ATOM 830 O O . HIS A 1 104 ? 2.036 3.185 -9.205 1.00 81.31 104 HIS A O 1
ATOM 836 N N . ASN A 1 105 ? 0.082 3.601 -10.222 1.00 87.69 105 ASN A N 1
ATOM 837 C CA . ASN A 1 105 ? -0.566 4.146 -9.039 1.00 87.69 105 ASN A CA 1
ATOM 838 C C . ASN A 1 105 ? -1.493 3.075 -8.475 1.00 87.69 105 ASN A C 1
ATOM 840 O O . ASN A 1 105 ? -2.300 2.505 -9.209 1.00 87.69 105 ASN A O 1
ATOM 844 N N . ILE A 1 106 ? -1.364 2.796 -7.185 1.00 88.19 106 ILE A N 1
ATOM 845 C CA . ILE A 1 106 ? -2.171 1.796 -6.493 1.00 88.19 106 ILE A CA 1
ATOM 846 C C . ILE A 1 106 ? -2.948 2.487 -5.391 1.00 88.19 106 ILE A C 1
ATOM 848 O O . ILE A 1 106 ? -2.371 3.204 -4.574 1.00 88.19 106 ILE A O 1
ATOM 852 N N . LEU A 1 107 ? -4.254 2.241 -5.389 1.00 91.25 107 LEU A N 1
ATOM 853 C CA . LEU A 1 107 ? -5.145 2.544 -4.286 1.00 91.25 107 LEU A CA 1
ATOM 854 C C . LEU A 1 107 ? -5.635 1.215 -3.711 1.00 91.25 107 LEU A C 1
ATOM 856 O O . LEU A 1 107 ? -6.306 0.451 -4.400 1.00 91.25 107 LEU A O 1
ATOM 860 N N . ASP A 1 108 ? -5.262 0.957 -2.469 1.00 90.38 108 ASP A N 1
ATOM 861 C CA . ASP A 1 108 ? -5.640 -0.211 -1.689 1.00 90.38 108 ASP A CA 1
ATOM 862 C C . ASP A 1 108 ? -6.700 0.208 -0.666 1.00 90.38 108 ASP A C 1
ATOM 864 O O . ASP A 1 108 ? -6.527 1.213 0.032 1.00 90.38 108 ASP A O 1
ATOM 868 N N . LEU A 1 109 ? -7.821 -0.508 -0.633 1.00 94.06 109 LEU A N 1
ATOM 869 C CA . LEU A 1 109 ? -8.988 -0.199 0.187 1.00 94.06 109 LEU A CA 1
ATOM 870 C C . LEU A 1 109 ? -9.421 -1.471 0.906 1.00 94.06 109 LEU A C 1
ATOM 872 O O . LEU A 1 109 ? -9.931 -2.396 0.280 1.00 94.06 109 LEU A O 1
ATOM 876 N N . ASP A 1 110 ? -9.294 -1.466 2.226 1.00 95.62 110 ASP A N 1
ATOM 877 C CA . ASP A 1 110 ? -9.661 -2.591 3.076 1.00 95.62 110 ASP A CA 1
ATOM 878 C C . ASP A 1 110 ? -10.718 -2.169 4.092 1.00 95.62 110 ASP A C 1
ATOM 880 O O . ASP A 1 110 ? -10.643 -1.100 4.708 1.00 95.62 110 ASP A O 1
ATOM 884 N N . TYR A 1 111 ? -11.690 -3.051 4.315 1.00 95.31 111 TYR A N 1
ATOM 885 C CA . TYR A 1 111 ? -12.685 -2.896 5.365 1.00 95.31 111 TYR A CA 1
ATOM 886 C C . TYR A 1 111 ? -12.902 -4.216 6.100 1.00 95.31 111 TYR A C 1
ATOM 888 O O . TYR A 1 111 ? -13.134 -5.258 5.490 1.00 95.31 111 TYR A O 1
ATOM 896 N N . VAL A 1 112 ? -12.854 -4.157 7.427 1.00 95.06 112 VAL A N 1
ATOM 897 C CA . VAL A 1 112 ? -13.063 -5.291 8.324 1.00 95.06 112 VAL A CA 1
ATOM 898 C C . VAL A 1 112 ? -14.136 -4.929 9.338 1.00 95.06 112 VAL A C 1
ATOM 900 O O . VAL A 1 112 ? -14.089 -3.872 9.969 1.00 95.06 112 VAL A O 1
ATOM 903 N N . LEU A 1 113 ? -15.079 -5.847 9.523 1.00 94.69 113 LEU A N 1
ATOM 904 C CA . LEU A 1 113 ? -16.169 -5.750 10.482 1.00 94.69 113 LEU A CA 1
ATOM 905 C C . LEU A 1 113 ? -16.276 -7.072 11.242 1.00 94.69 113 LEU A C 1
ATOM 907 O O . LEU A 1 113 ? -16.317 -8.135 10.627 1.00 94.69 113 LEU A O 1
ATOM 911 N N . GLY A 1 114 ? -16.341 -7.022 12.569 1.00 91.62 114 GLY A N 1
ATOM 912 C CA . GLY A 1 114 ? -16.472 -8.232 13.379 1.00 91.62 114 GLY A CA 1
ATOM 913 C C . GLY A 1 114 ? -17.030 -7.961 14.766 1.00 91.62 114 GLY A C 1
ATOM 914 O O . GLY A 1 114 ? -16.949 -6.847 15.270 1.00 91.62 114 GLY A O 1
ATOM 915 N N . PHE A 1 115 ? -17.601 -8.976 15.406 1.00 87.69 115 PHE A N 1
ATOM 916 C CA . PHE A 1 115 ? -17.985 -8.874 16.813 1.00 87.69 115 PHE A CA 1
ATOM 917 C C . PHE A 1 115 ? -16.783 -9.167 17.703 1.00 87.69 115 PHE A C 1
ATOM 919 O O . PHE A 1 115 ? -16.070 -10.149 17.494 1.00 87.69 115 PHE A O 1
ATOM 926 N N . ASN A 1 116 ? -16.569 -8.326 18.710 1.00 77.62 116 ASN A N 1
ATOM 927 C CA . ASN A 1 116 ? -15.556 -8.592 19.714 1.00 77.62 116 ASN A CA 1
ATOM 928 C C . ASN A 1 116 ? -16.138 -9.554 20.758 1.00 77.62 116 ASN A C 1
ATOM 930 O O . ASN A 1 116 ? -17.013 -9.185 21.535 1.00 77.62 116 ASN A O 1
ATOM 934 N N . ILE A 1 117 ? -15.665 -10.797 20.743 1.00 75.81 117 ILE A N 1
ATOM 935 C CA . ILE A 1 117 ? -16.097 -11.872 21.652 1.00 75.81 117 ILE A CA 1
ATOM 936 C C . ILE A 1 117 ? -15.436 -11.802 23.036 1.00 75.81 117 ILE A C 1
ATOM 938 O O . ILE A 1 117 ? -15.802 -12.574 23.917 1.00 75.81 117 ILE A O 1
ATOM 942 N N . TYR A 1 118 ? -14.495 -10.876 23.243 1.00 65.94 118 TYR A N 1
ATOM 943 C CA . TYR A 1 118 ? -13.735 -10.734 24.489 1.00 65.94 118 TYR A CA 1
ATOM 944 C C . TYR A 1 118 ? -14.059 -9.445 25.273 1.00 65.94 118 TYR A C 1
ATOM 946 O O . TYR A 1 118 ? -13.303 -9.093 26.177 1.00 65.94 118 TYR A O 1
ATOM 954 N N . SER A 1 119 ? -15.134 -8.721 24.920 1.00 57.31 119 SER A N 1
ATOM 955 C CA . SER A 1 119 ? -15.540 -7.464 25.583 1.00 57.31 119 SER A CA 1
ATOM 956 C C . SER A 1 119 ? -16.409 -7.664 26.817 1.00 57.31 119 SER A C 1
ATOM 958 O O . SER A 1 119 ? -17.401 -8.417 26.674 1.00 57.31 119 SER A O 1
#

Sequence (119 aa):
MKNQMMVLLLIIGSSLNANSQGLKTNTLTLQWGLGNLKRQDVNFSPMINNSWSVLNIGLMYEHTGKLYQRASARFGSYSAFSNESFDYYSFITEEWETTQPNSHNILDLDYVLGFNIYS

Secondary structure (DSSP, 8-state):
-HHHHHHHHHHTT-EEEEE-SSSSEEEEEEEEEEEEEEEE-TTT-SSEEEEEEEEEEEEEEEEESSEEEEEEEEEEEEEE--SS--EEE-TTTSSEEEPPPEEEEEEEEEEEEEE-TT-